Protein AF-A0A965PUS9-F1 (afdb_monomer)

Structure (mmCIF, N/CA/C/O backbone):
data_AF-A0A965PUS9-F1
#
_entry.id   AF-A0A965PUS9-F1
#
loop_
_atom_site.group_PDB
_atom_site.id
_atom_site.type_symbol
_atom_site.label_atom_id
_atom_site.label_alt_id
_atom_site.label_comp_id
_atom_site.label_asym_id
_atom_site.label_entity_id
_atom_site.label_seq_id
_atom_site.pdbx_PDB_ins_code
_atom_site.Cartn_x
_atom_site.Cartn_y
_atom_site.Cartn_z
_atom_site.occupancy
_atom_site.B_iso_or_equiv
_atom_site.auth_seq_id
_atom_site.auth_comp_id
_atom_site.auth_asym_id
_atom_site.auth_atom_id
_atom_site.pdbx_PDB_model_num
ATOM 1 N N . MET A 1 1 ? -29.131 -1.967 29.219 1.00 48.31 1 MET A N 1
ATOM 2 C CA . MET A 1 1 ? -28.013 -1.163 28.680 1.00 48.31 1 MET A CA 1
ATOM 3 C C . MET A 1 1 ? -27.575 -1.800 27.371 1.00 48.31 1 MET A C 1
ATOM 5 O O . MET A 1 1 ? -27.207 -2.965 27.391 1.00 48.31 1 MET A O 1
ATOM 9 N N . ARG A 1 2 ? -27.730 -1.127 26.225 1.00 41.50 2 ARG A N 1
ATOM 10 C CA . ARG A 1 2 ? -27.313 -1.685 24.929 1.00 41.50 2 ARG A CA 1
ATOM 11 C C . ARG A 1 2 ? -26.001 -1.032 24.524 1.00 41.50 2 ARG A C 1
ATOM 13 O O . ARG A 1 2 ? -26.003 0.118 24.098 1.00 41.50 2 ARG A O 1
ATOM 20 N N . TYR A 1 3 ? -24.901 -1.765 24.656 1.00 37.22 3 TYR A N 1
ATOM 21 C CA . TYR A 1 3 ? -23.672 -1.404 23.966 1.00 37.22 3 TYR A CA 1
ATOM 22 C C . TYR A 1 3 ? -23.880 -1.683 22.486 1.00 37.22 3 TYR A C 1
ATOM 24 O O . TYR A 1 3 ? -23.971 -2.833 22.059 1.00 37.22 3 TYR A O 1
ATOM 32 N N . ARG A 1 4 ? -24.018 -0.618 21.704 1.00 41.78 4 ARG A N 1
ATOM 33 C CA . ARG A 1 4 ? -24.014 -0.721 20.254 1.00 41.78 4 ARG A CA 1
ATOM 34 C C . ARG A 1 4 ? -22.556 -0.663 19.816 1.00 41.78 4 ARG A C 1
ATOM 36 O O . ARG A 1 4 ? -22.021 0.416 19.595 1.00 41.78 4 ARG A O 1
ATOM 43 N N . ILE A 1 5 ? -21.912 -1.824 19.724 1.00 51.22 5 ILE A N 1
ATOM 44 C CA . ILE A 1 5 ? -20.672 -1.936 18.959 1.00 51.22 5 ILE A CA 1
ATOM 45 C C . ILE A 1 5 ? -21.085 -1.819 17.493 1.00 51.22 5 ILE A C 1
ATOM 47 O O . ILE A 1 5 ? -21.617 -2.757 16.908 1.00 51.22 5 ILE A O 1
ATOM 51 N N . VAL A 1 6 ? -20.913 -0.627 16.927 1.00 54.00 6 VAL A N 1
ATOM 52 C CA . VAL A 1 6 ? -20.878 -0.457 15.475 1.00 54.00 6 VAL A CA 1
ATOM 53 C C . VAL A 1 6 ? -19.414 -0.506 15.094 1.00 54.00 6 VAL A C 1
ATOM 55 O O . VAL A 1 6 ? -18.749 0.523 15.061 1.00 54.00 6 VAL A O 1
ATOM 58 N N . LEU A 1 7 ? -18.896 -1.699 14.832 1.00 51.06 7 LEU A N 1
ATOM 59 C CA . LEU A 1 7 ? -17.776 -1.777 13.911 1.00 51.06 7 LEU A CA 1
ATOM 60 C C . LEU A 1 7 ? -18.425 -1.811 12.533 1.00 51.06 7 LEU A C 1
ATOM 62 O O . LEU A 1 7 ? -19.023 -2.813 12.147 1.00 51.06 7 LEU A O 1
ATOM 66 N N . ALA A 1 8 ? -18.407 -0.669 11.842 1.00 55.31 8 ALA A N 1
ATOM 67 C CA . ALA A 1 8 ? -18.571 -0.687 10.395 1.00 55.31 8 ALA A CA 1
ATOM 68 C C . ALA A 1 8 ? -17.528 -1.666 9.840 1.00 55.31 8 ALA A C 1
ATOM 70 O O . ALA A 1 8 ? -16.431 -1.742 10.395 1.00 55.31 8 ALA A O 1
ATOM 71 N N . GLU A 1 9 ? -17.869 -2.442 8.810 1.00 60.41 9 GLU A N 1
ATOM 72 C CA . GLU A 1 9 ? -16.917 -3.378 8.211 1.00 60.41 9 GLU A CA 1
ATOM 73 C C . GLU A 1 9 ? -15.654 -2.606 7.826 1.00 60.41 9 GLU A C 1
ATOM 75 O O . GLU A 1 9 ? -15.697 -1.765 6.927 1.00 60.41 9 GLU A O 1
ATOM 80 N N . ALA A 1 10 ? -14.567 -2.806 8.580 1.00 61.66 10 ALA A N 1
ATOM 81 C CA . ALA A 1 10 ? -13.334 -2.053 8.410 1.00 61.66 10 ALA A CA 1
ATOM 82 C C . ALA A 1 10 ? -12.931 -2.125 6.937 1.00 61.66 10 ALA A C 1
ATOM 84 O O . ALA A 1 10 ? -12.719 -3.213 6.392 1.00 61.66 10 ALA A O 1
ATOM 85 N N . THR A 1 11 ? -12.880 -0.973 6.268 1.00 89.75 11 THR A N 1
ATOM 86 C CA . THR A 1 11 ? -12.555 -0.969 4.845 1.00 89.75 11 THR A CA 1
ATOM 87 C C . THR A 1 11 ? -11.071 -1.260 4.689 1.00 89.75 11 THR A C 1
ATOM 89 O O . THR A 1 11 ? -10.244 -0.735 5.436 1.00 89.75 11 THR A O 1
ATOM 92 N N . ARG A 1 12 ? -10.717 -2.124 3.734 1.00 96.19 12 ARG A N 1
ATOM 93 C CA . ARG A 1 12 ? -9.310 -2.381 3.429 1.00 96.19 12 ARG A CA 1
ATOM 94 C C . ARG A 1 12 ? -8.762 -1.231 2.609 1.00 96.19 12 ARG A C 1
ATOM 96 O O . ARG A 1 12 ? -9.213 -0.993 1.485 1.00 96.19 12 ARG A O 1
ATOM 103 N N . VAL A 1 13 ? -7.792 -0.531 3.174 1.00 98.25 13 VAL A N 1
ATOM 104 C CA . VAL A 1 13 ? -7.127 0.606 2.546 1.00 98.25 13 VAL A CA 1
ATOM 105 C C . VAL A 1 13 ? -5.680 0.228 2.329 1.00 98.25 13 VAL A C 1
ATOM 107 O O . VAL A 1 13 ? -5.041 -0.300 3.230 1.00 98.25 13 VAL A O 1
ATOM 110 N N . SER A 1 14 ? -5.148 0.480 1.142 1.00 98.75 14 SER A N 1
ATOM 111 C CA . SER A 1 14 ? -3.733 0.234 0.888 1.00 98.75 14 SER A CA 1
ATOM 112 C C . SER A 1 14 ? -3.023 1.461 0.357 1.00 98.75 14 SER A C 1
ATOM 114 O O . SER A 1 14 ? -3.633 2.352 -0.234 1.00 98.75 14 SER A O 1
ATOM 116 N N . PHE A 1 15 ? -1.718 1.483 0.567 1.00 98.88 15 PHE A N 1
ATOM 117 C CA . PHE A 1 15 ? -0.835 2.522 0.072 1.00 98.88 15 PHE A CA 1
ATOM 118 C C . PHE A 1 15 ? 0.306 1.887 -0.716 1.00 98.88 15 PHE A C 1
ATOM 120 O O . PHE A 1 15 ? 0.798 0.811 -0.356 1.00 98.88 15 PHE A O 1
ATOM 127 N N . ASP A 1 16 ? 0.735 2.567 -1.772 1.00 98.81 16 ASP A N 1
ATOM 128 C CA . ASP A 1 16 ? 2.060 2.369 -2.338 1.00 98.81 16 ASP A CA 1
ATOM 129 C C . ASP A 1 16 ? 3.162 2.773 -1.347 1.00 98.81 16 ASP A C 1
ATOM 131 O O . ASP A 1 16 ? 2.924 3.466 -0.353 1.00 98.81 16 ASP A O 1
ATOM 135 N N . PHE A 1 17 ? 4.390 2.347 -1.628 1.00 98.75 17 PHE A N 1
ATOM 136 C CA . PHE A 1 17 ? 5.565 2.739 -0.872 1.00 98.75 17 PHE A CA 1
ATOM 137 C C . PHE A 1 17 ? 6.312 3.923 -1.499 1.00 98.75 17 PHE A C 1
ATOM 139 O O . PHE A 1 17 ? 6.302 5.013 -0.923 1.00 98.75 17 PHE A O 1
ATOM 146 N N . ASP A 1 18 ? 6.948 3.719 -2.652 1.00 98.56 18 ASP A N 1
ATOM 147 C CA . ASP A 1 18 ? 7.795 4.716 -3.312 1.00 98.56 18 ASP A CA 1
ATOM 148 C C . ASP A 1 18 ? 6.965 5.937 -3.744 1.00 98.56 18 ASP A C 1
ATOM 150 O O . ASP A 1 18 ? 5.858 5.823 -4.253 1.00 98.56 18 ASP A O 1
ATOM 154 N N . GLY A 1 19 ? 7.442 7.140 -3.443 1.00 98.12 19 GLY A N 1
ATOM 155 C CA . GLY A 1 19 ? 6.703 8.395 -3.574 1.00 98.12 19 GLY A CA 1
ATOM 156 C C . GLY A 1 19 ? 5.423 8.526 -2.738 1.00 98.12 19 GLY A C 1
ATOM 157 O O . GLY A 1 19 ? 4.772 9.564 -2.833 1.00 98.12 19 GLY A O 1
ATOM 158 N N . THR A 1 20 ? 5.072 7.534 -1.908 1.00 98.69 20 THR A N 1
ATOM 159 C CA . THR A 1 20 ? 3.859 7.517 -1.073 1.00 98.69 20 THR A CA 1
ATOM 160 C C . THR A 1 20 ? 4.208 7.322 0.408 1.00 98.69 20 THR A C 1
ATOM 162 O O . THR A 1 20 ? 4.465 8.317 1.092 1.00 98.69 20 THR A O 1
ATOM 165 N N . LEU A 1 21 ? 4.264 6.089 0.937 1.00 98.56 21 LEU A N 1
ATOM 166 C CA . LEU A 1 21 ? 4.612 5.837 2.349 1.00 98.56 21 LEU A CA 1
ATOM 167 C C . LEU A 1 21 ? 6.076 6.121 2.704 1.00 98.56 21 LEU A C 1
ATOM 169 O O . LEU A 1 21 ? 6.393 6.279 3.885 1.00 98.56 21 LEU A O 1
ATOM 173 N N . GLU A 1 22 ? 6.971 6.236 1.723 1.00 98.25 22 GLU A N 1
ATOM 174 C CA . GLU A 1 22 ? 8.322 6.743 1.992 1.00 98.25 22 GLU A CA 1
ATOM 175 C C . GLU A 1 22 ? 8.308 8.203 2.481 1.00 98.25 22 GLU A C 1
ATOM 177 O O . GLU A 1 22 ? 9.249 8.664 3.126 1.00 98.25 22 GLU A O 1
ATOM 182 N N . THR A 1 23 ? 7.219 8.931 2.211 1.00 98.50 23 THR A N 1
ATOM 183 C CA . THR A 1 23 ? 7.056 10.330 2.598 1.00 98.50 23 THR A CA 1
ATOM 184 C C . THR A 1 23 ? 6.366 10.461 3.954 1.00 98.50 23 THR A C 1
ATOM 186 O O . THR A 1 23 ? 5.469 9.692 4.308 1.00 98.50 23 THR A O 1
ATOM 189 N N . LYS A 1 24 ? 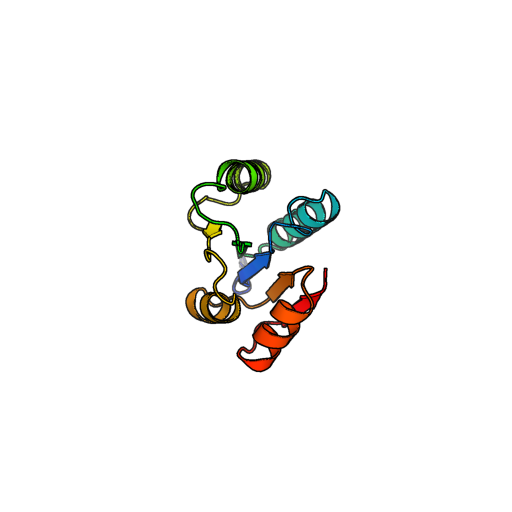6.702 11.526 4.690 1.00 98.31 24 LYS A N 1
ATOM 190 C CA . LYS A 1 24 ? 6.025 11.868 5.950 1.00 98.31 24 LYS A CA 1
ATOM 191 C C . LYS A 1 24 ? 4.517 12.071 5.758 1.00 98.31 24 LYS A C 1
ATOM 193 O O . LYS A 1 24 ? 3.728 11.567 6.548 1.00 98.31 24 LYS A O 1
ATOM 198 N N . ARG A 1 25 ? 4.115 12.748 4.675 1.00 98.31 25 ARG A N 1
ATOM 199 C CA . ARG A 1 25 ? 2.701 12.989 4.340 1.00 98.31 25 ARG A CA 1
ATOM 200 C C . ARG A 1 25 ? 1.935 11.678 4.141 1.00 98.31 25 ARG A C 1
A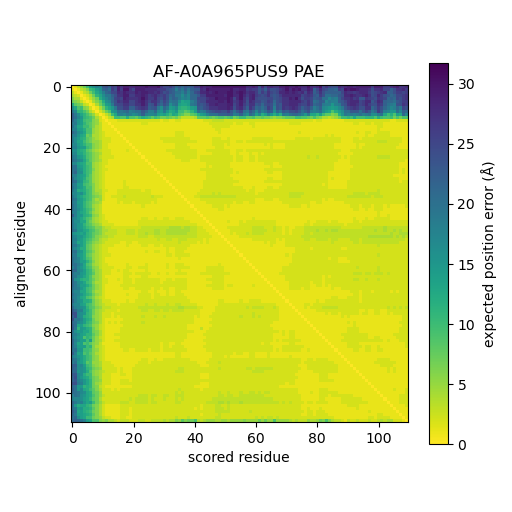TOM 202 O O . ARG A 1 25 ? 0.806 11.560 4.603 1.00 98.31 25 ARG A O 1
ATOM 209 N N . GLY A 1 26 ? 2.540 10.696 3.470 1.00 98.50 26 GLY A N 1
ATOM 210 C CA . GLY A 1 26 ? 1.925 9.386 3.254 1.00 98.50 26 GLY A CA 1
ATOM 211 C C . GLY A 1 26 ? 1.733 8.632 4.566 1.00 98.50 26 GLY A C 1
ATOM 212 O O . GLY A 1 26 ? 0.655 8.097 4.813 1.00 98.50 26 GLY A O 1
ATOM 213 N N . GLN A 1 27 ? 2.735 8.670 5.446 1.00 98.75 27 GLN A N 1
ATOM 214 C CA . GLN A 1 27 ? 2.643 8.072 6.781 1.00 98.75 27 GLN A CA 1
ATOM 215 C C . GLN A 1 27 ? 1.570 8.750 7.644 1.00 98.75 27 GLN A C 1
ATOM 217 O O . GLN A 1 27 ? 0.760 8.060 8.254 1.00 98.75 27 GLN A O 1
ATOM 222 N N . GLU A 1 28 ? 1.483 10.084 7.639 1.00 98.56 28 GLU A N 1
ATOM 223 C CA . GLU A 1 28 ? 0.417 10.830 8.328 1.00 98.56 28 GLU A CA 1
ATOM 224 C C . GLU A 1 28 ? -0.983 10.465 7.807 1.00 98.56 28 GLU A C 1
ATOM 226 O O . GLU A 1 28 ? -1.936 10.386 8.582 1.00 98.56 28 GLU A O 1
ATOM 231 N N . MET A 1 29 ? -1.129 10.218 6.501 1.00 98.38 29 MET A N 1
ATOM 232 C CA . MET A 1 29 ? -2.391 9.736 5.934 1.00 98.38 29 MET A CA 1
ATOM 233 C C . MET A 1 29 ? -2.706 8.304 6.368 1.00 98.38 29 MET A C 1
ATOM 235 O O . MET A 1 29 ? -3.840 8.037 6.753 1.00 98.38 29 MET A O 1
ATOM 239 N N . ALA A 1 30 ? -1.726 7.400 6.359 1.00 98.44 30 ALA A N 1
ATOM 240 C CA . ALA A 1 30 ? -1.918 6.030 6.828 1.00 98.44 30 ALA A CA 1
ATOM 241 C C . ALA A 1 30 ? -2.311 5.973 8.312 1.00 98.44 30 ALA A C 1
ATOM 243 O O . ALA A 1 30 ? -3.200 5.203 8.669 1.00 98.44 30 ALA A O 1
ATOM 244 N N . ILE A 1 31 ? -1.730 6.837 9.153 1.00 98.31 31 ILE A N 1
ATOM 245 C CA . ILE A 1 31 ? -2.123 6.989 10.562 1.00 98.31 31 ILE A CA 1
ATOM 246 C C . ILE A 1 31 ? -3.603 7.368 10.669 1.00 98.31 31 ILE A C 1
ATOM 248 O O . ILE A 1 31 ? -4.336 6.719 11.405 1.00 98.31 31 ILE A O 1
ATOM 252 N N . LYS A 1 32 ? -4.081 8.338 9.881 1.00 97.12 32 LYS A N 1
ATOM 253 C CA . LYS A 1 32 ? -5.505 8.724 9.887 1.00 97.12 32 LYS A CA 1
ATOM 254 C C . LYS A 1 32 ? -6.434 7.586 9.463 1.00 97.12 32 LYS A C 1
ATOM 256 O O . LYS A 1 32 ? -7.537 7.473 9.988 1.00 97.12 32 LYS A O 1
ATOM 261 N N . GLU A 1 33 ? -6.014 6.741 8.521 1.00 96.88 33 GLU A N 1
ATOM 262 C CA . GLU A 1 33 ? -6.787 5.554 8.131 1.00 96.88 33 GLU A CA 1
ATOM 263 C C . GLU A 1 33 ? -6.835 4.515 9.260 1.00 96.88 33 GLU A C 1
ATOM 265 O O . GLU A 1 33 ? -7.902 3.967 9.538 1.00 96.88 33 GLU A O 1
ATOM 270 N N . LEU A 1 34 ? -5.709 4.284 9.943 1.00 95.81 34 LEU A N 1
ATOM 271 C CA . LEU A 1 34 ? -5.642 3.415 11.122 1.00 95.81 34 LEU A CA 1
ATOM 272 C C . LEU A 1 34 ? -6.532 3.947 12.258 1.00 95.81 34 LEU A C 1
ATOM 274 O O . LEU A 1 34 ? -7.314 3.189 12.829 1.00 95.81 34 LEU A O 1
ATOM 278 N N . GLU A 1 35 ? -6.473 5.249 12.551 1.00 94.81 35 GLU A N 1
ATOM 279 C CA . GLU A 1 35 ? -7.303 5.924 13.563 1.00 94.81 35 GLU A CA 1
ATOM 280 C C . GLU A 1 35 ? -8.799 5.889 13.220 1.00 94.81 35 GLU A C 1
ATOM 282 O O . GLU A 1 35 ? -9.641 5.802 14.113 1.00 94.81 35 GLU A O 1
ATOM 287 N N . ALA A 1 36 ? -9.143 5.895 11.928 1.00 92.31 36 ALA A N 1
ATOM 288 C CA . ALA A 1 36 ? -10.509 5.701 11.448 1.00 92.31 36 ALA A CA 1
ATOM 289 C C . ALA A 1 36 ? -10.997 4.240 11.561 1.00 92.31 36 ALA A C 1
ATOM 291 O O . ALA A 1 36 ? -12.145 3.952 11.220 1.00 92.31 36 ALA A O 1
ATOM 292 N N . GLY A 1 37 ? -10.151 3.318 12.034 1.00 93.25 37 GLY A N 1
ATOM 293 C CA . GLY A 1 37 ? -10.472 1.902 12.204 1.00 93.25 37 GLY A CA 1
ATOM 294 C C . GLY A 1 37 ? -10.384 1.080 10.917 1.00 93.25 37 GLY A C 1
ATOM 295 O O . GLY A 1 37 ? -10.923 -0.026 10.873 1.00 93.25 37 GLY A O 1
ATOM 296 N N . ASN A 1 38 ? -9.736 1.597 9.867 1.00 95.19 38 ASN A N 1
ATOM 297 C CA . ASN A 1 38 ? -9.561 0.862 8.617 1.00 95.19 38 ASN A CA 1
ATOM 298 C C . ASN A 1 38 ? -8.467 -0.204 8.726 1.00 95.19 38 ASN A C 1
ATOM 300 O O . ASN A 1 38 ? -7.494 -0.081 9.472 1.00 95.19 38 ASN A O 1
ATOM 304 N N . ASP A 1 39 ? -8.614 -1.256 7.923 1.00 96.50 39 ASP A N 1
ATOM 305 C CA . ASP A 1 39 ? -7.605 -2.299 7.791 1.00 96.50 39 ASP A CA 1
ATOM 306 C C . ASP A 1 39 ? -6.548 -1.841 6.775 1.00 96.50 39 ASP A C 1
ATOM 308 O O . ASP A 1 39 ? -6.788 -1.892 5.567 1.00 96.50 39 ASP A O 1
ATOM 312 N N . VAL A 1 40 ? -5.408 -1.335 7.258 1.00 98.44 40 VAL A N 1
ATOM 313 C CA . VAL A 1 40 ? -4.370 -0.732 6.406 1.00 98.44 40 VAL A CA 1
ATOM 314 C C . VAL A 1 40 ? -3.337 -1.757 5.930 1.00 98.44 40 VAL A C 1
ATOM 316 O O . VAL A 1 40 ? -2.812 -2.552 6.709 1.00 98.44 40 VAL A O 1
ATOM 319 N N . TRP A 1 41 ? -3.044 -1.706 4.631 1.00 98.75 41 TRP A N 1
ATOM 320 C CA . TRP A 1 41 ? -2.118 -2.572 3.901 1.00 98.75 41 TRP A CA 1
ATOM 321 C C . TRP A 1 41 ? -1.056 -1.748 3.159 1.00 98.75 41 TRP A C 1
ATOM 323 O O . TRP A 1 41 ? -1.281 -0.591 2.798 1.00 98.75 41 TRP A O 1
ATOM 333 N N . ILE A 1 42 ? 0.084 -2.366 2.858 1.00 98.88 42 ILE A N 1
ATOM 334 C CA . ILE A 1 42 ? 1.119 -1.806 1.979 1.00 98.88 42 ILE A CA 1
ATOM 335 C C . ILE A 1 42 ? 1.213 -2.690 0.738 1.00 98.88 42 ILE A C 1
ATOM 337 O O . ILE A 1 42 ? 1.419 -3.896 0.861 1.00 98.88 42 ILE A O 1
ATOM 341 N N . ILE A 1 43 ? 1.058 -2.110 -0.453 1.00 98.81 43 ILE A N 1
ATOM 342 C CA . ILE A 1 43 ? 1.181 -2.826 -1.731 1.00 98.81 43 ILE A CA 1
ATOM 343 C C . ILE A 1 43 ? 2.173 -2.062 -2.605 1.00 98.81 43 ILE A C 1
ATOM 345 O O . ILE A 1 43 ? 1.842 -1.019 -3.163 1.00 98.81 43 ILE A O 1
ATOM 349 N N . THR A 1 44 ? 3.389 -2.591 -2.722 1.00 98.75 44 THR A N 1
ATOM 350 C CA . THR A 1 44 ? 4.526 -1.933 -3.382 1.00 98.75 44 THR A CA 1
ATOM 351 C C . THR A 1 44 ? 5.014 -2.727 -4.588 1.00 98.75 44 THR A C 1
ATOM 353 O O . THR A 1 44 ? 4.971 -3.957 -4.590 1.00 98.75 44 THR A O 1
ATOM 356 N N . ALA A 1 45 ? 5.516 -2.014 -5.599 1.00 98.31 45 ALA A N 1
ATOM 357 C CA . ALA A 1 45 ? 6.165 -2.616 -6.760 1.00 98.31 45 ALA A CA 1
ATOM 358 C C . ALA A 1 45 ? 7.577 -3.154 -6.471 1.00 98.31 45 ALA A C 1
ATOM 360 O O . ALA A 1 45 ? 8.136 -3.840 -7.326 1.00 98.31 45 ALA A O 1
ATOM 361 N N . ARG A 1 46 ? 8.152 -2.865 -5.295 1.00 98.38 46 ARG A N 1
ATOM 362 C CA . ARG A 1 46 ? 9.477 -3.364 -4.904 1.00 98.38 46 ARG A CA 1
ATOM 363 C C . ARG A 1 46 ? 9.539 -4.889 -4.894 1.00 98.38 46 ARG A C 1
ATOM 365 O O . ARG A 1 46 ? 8.536 -5.567 -4.654 1.00 98.38 46 ARG A O 1
ATOM 372 N N . ASP A 1 47 ? 10.746 -5.403 -5.099 1.00 97.31 47 ASP A N 1
ATOM 373 C CA . ASP A 1 47 ? 11.072 -6.800 -4.835 1.00 97.31 47 ASP A CA 1
ATOM 374 C C . ASP A 1 47 ? 11.248 -7.033 -3.321 1.00 97.31 47 ASP A C 1
ATOM 376 O O . ASP A 1 47 ? 11.586 -6.123 -2.555 1.00 97.31 47 ASP A O 1
ATOM 380 N N . ILE A 1 48 ? 11.023 -8.270 -2.876 1.00 95.56 48 ILE A N 1
ATOM 381 C CA . ILE A 1 48 ? 11.220 -8.684 -1.484 1.00 95.56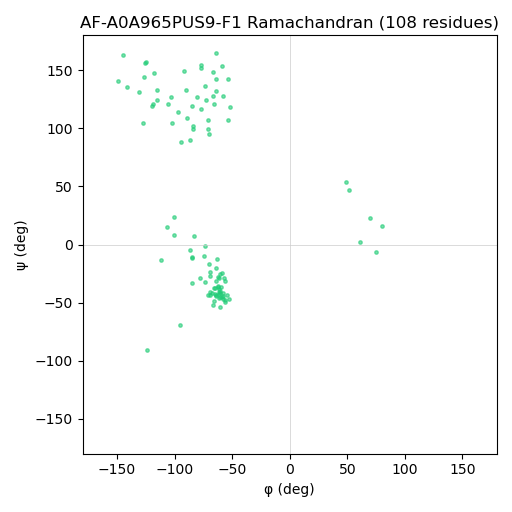 48 ILE A CA 1
ATOM 382 C C . ILE A 1 48 ? 12.680 -8.516 -1.023 1.00 95.56 48 ILE A C 1
ATOM 384 O O . ILE A 1 48 ? 12.923 -8.310 0.170 1.00 95.56 48 ILE A O 1
ATOM 388 N N . THR A 1 49 ? 13.660 -8.546 -1.933 1.00 97.44 49 THR A N 1
ATOM 389 C CA . THR A 1 49 ? 15.068 -8.257 -1.617 1.00 97.44 49 THR A CA 1
ATOM 390 C C . THR A 1 49 ? 15.268 -6.830 -1.106 1.00 97.44 49 THR A C 1
ATOM 392 O O . THR A 1 49 ? 16.138 -6.602 -0.267 1.00 97.44 49 THR A O 1
ATOM 395 N N . ASP A 1 50 ? 14.402 -5.896 -1.512 1.00 96.56 50 ASP A N 1
ATOM 396 C CA . ASP A 1 50 ? 14.411 -4.486 -1.102 1.00 96.56 50 ASP A CA 1
ATOM 397 C C . ASP A 1 50 ? 13.370 -4.180 -0.012 1.00 96.56 50 ASP A C 1
ATOM 399 O O . ASP A 1 50 ? 12.936 -3.037 0.173 1.00 96.56 50 ASP A O 1
ATOM 403 N N . SER A 1 51 ? 12.965 -5.205 0.742 1.00 97.75 51 SER A N 1
ATOM 404 C CA . SER A 1 51 ? 11.894 -5.125 1.741 1.00 97.75 51 SER A CA 1
ATOM 405 C C . SER A 1 51 ? 12.230 -4.294 2.973 1.00 97.75 51 SER A C 1
ATOM 407 O O . SER A 1 51 ? 11.328 -3.729 3.591 1.00 97.75 51 SER A O 1
ATOM 409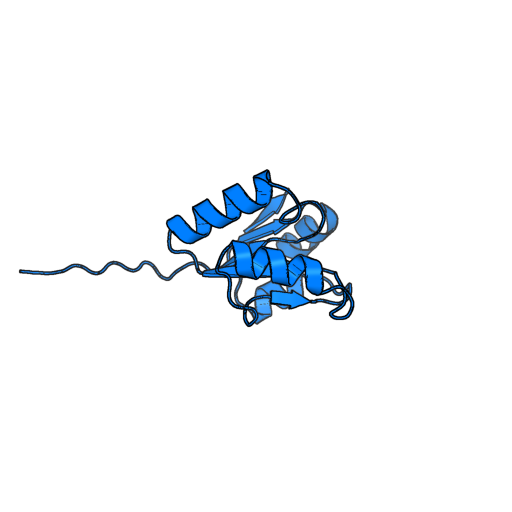 N N . ARG A 1 52 ? 13.509 -4.179 3.349 1.00 98.50 52 ARG A N 1
ATOM 410 C CA . ARG A 1 52 ? 13.919 -3.594 4.638 1.00 98.50 52 ARG A CA 1
ATOM 411 C C . ARG A 1 52 ? 13.329 -2.195 4.905 1.00 98.50 52 ARG A C 1
ATOM 413 O O . ARG A 1 52 ? 12.815 -1.998 6.006 1.00 98.50 52 ARG A O 1
ATOM 420 N N . PRO A 1 53 ? 13.356 -1.225 3.969 1.00 98.38 53 PRO A N 1
ATOM 421 C CA . PRO A 1 53 ? 12.748 0.087 4.202 1.00 98.38 53 PRO A CA 1
ATOM 422 C C . PRO A 1 53 ? 11.223 0.019 4.345 1.00 98.38 53 PRO A C 1
ATOM 424 O O . PRO A 1 53 ? 10.661 0.712 5.189 1.00 98.38 53 PRO A O 1
ATOM 427 N N . VAL A 1 54 ? 10.571 -0.852 3.570 1.00 98.69 54 VAL A N 1
ATOM 428 C CA . VAL A 1 54 ? 9.114 -1.045 3.592 1.00 98.69 54 VAL A CA 1
ATOM 429 C C . VAL A 1 54 ? 8.670 -1.624 4.931 1.00 98.69 54 VAL A C 1
ATOM 431 O O . VAL A 1 54 ? 7.777 -1.078 5.575 1.00 98.69 54 VAL A O 1
ATOM 434 N N . LEU A 1 55 ? 9.343 -2.683 5.390 1.00 98.69 55 LEU A N 1
ATOM 435 C CA . LEU A 1 55 ? 9.044 -3.335 6.665 1.00 98.69 55 LEU A CA 1
ATOM 436 C C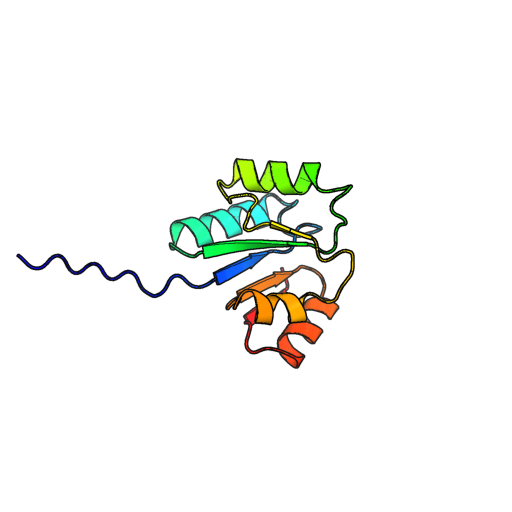 . LEU A 1 55 ? 9.310 -2.405 7.851 1.00 98.69 55 LEU A C 1
ATOM 438 O O . LEU A 1 55 ? 8.502 -2.358 8.769 1.00 98.69 55 LEU A O 1
ATOM 442 N N . LYS A 1 56 ? 10.363 -1.579 7.798 1.00 98.75 56 LYS A N 1
ATOM 443 C CA . LYS A 1 56 ? 10.628 -0.578 8.841 1.00 98.75 56 LYS A CA 1
ATOM 444 C C . LYS A 1 56 ? 9.499 0.452 8.966 1.00 98.75 56 LYS A C 1
ATOM 446 O O . LYS A 1 56 ? 9.148 0.848 10.078 1.00 98.75 56 LYS A O 1
ATOM 451 N N . VAL A 1 57 ? 8.941 0.910 7.844 1.00 98.75 57 VAL A N 1
ATOM 452 C CA . VAL A 1 57 ? 7.781 1.815 7.864 1.00 98.75 57 VAL A CA 1
ATOM 453 C C . VAL A 1 57 ? 6.538 1.081 8.363 1.00 98.75 57 VAL A C 1
ATOM 455 O O . VAL A 1 57 ? 5.814 1.638 9.183 1.00 98.75 57 VAL A O 1
ATOM 458 N N . ALA A 1 58 ? 6.328 -0.173 7.953 1.00 98.75 58 ALA A N 1
ATOM 459 C CA . ALA A 1 58 ? 5.244 -1.004 8.475 1.00 98.75 58 ALA A CA 1
ATOM 460 C C . ALA A 1 58 ? 5.319 -1.136 10.007 1.00 98.75 58 ALA A C 1
ATOM 462 O O . ALA A 1 58 ? 4.334 -0.851 10.684 1.00 98.75 58 ALA A O 1
ATOM 463 N N . ASP A 1 59 ? 6.500 -1.446 10.552 1.00 98.69 59 ASP A N 1
ATOM 464 C CA . ASP A 1 59 ? 6.751 -1.532 11.997 1.00 98.69 59 ASP A CA 1
ATOM 465 C C . ASP A 1 59 ? 6.456 -0.210 12.708 1.00 98.69 59 ASP A C 1
ATOM 467 O O . ASP A 1 59 ? 5.789 -0.186 13.740 1.00 98.69 59 ASP A O 1
ATOM 471 N N . THR A 1 60 ? 6.911 0.904 12.129 1.00 98.31 60 THR A N 1
ATOM 472 C CA . THR A 1 60 ? 6.700 2.250 12.687 1.00 98.31 60 THR A CA 1
ATOM 473 C C . THR A 1 60 ? 5.213 2.606 12.761 1.00 98.31 60 THR A C 1
ATOM 475 O O . THR A 1 60 ? 4.779 3.251 13.711 1.00 98.31 60 THR A O 1
ATOM 478 N N . LEU A 1 61 ? 4.429 2.175 11.771 1.00 98.06 61 LEU A N 1
ATOM 479 C CA . LEU A 1 61 ? 2.987 2.417 11.694 1.00 98.06 61 LEU A CA 1
ATOM 480 C C . LEU A 1 61 ? 2.151 1.359 12.433 1.00 98.06 61 LEU A C 1
ATOM 482 O O . LEU A 1 61 ? 0.931 1.486 12.493 1.00 98.06 61 LEU A O 1
ATOM 486 N N . GLY A 1 62 ? 2.773 0.304 12.969 1.00 98.19 62 GLY A N 1
ATOM 487 C CA . GLY A 1 62 ? 2.060 -0.822 13.577 1.00 98.19 62 GLY A CA 1
ATOM 488 C C . GLY A 1 62 ? 1.293 -1.690 12.569 1.00 98.19 62 GLY A C 1
ATOM 489 O O . GLY A 1 62 ? 0.341 -2.378 12.942 1.00 98.19 62 GLY A O 1
ATOM 490 N N . ILE A 1 63 ? 1.682 -1.670 11.291 1.00 98.44 63 ILE A N 1
ATOM 491 C CA . ILE A 1 63 ? 1.101 -2.517 10.246 1.00 98.44 63 ILE A CA 1
ATOM 492 C C . ILE A 1 63 ? 1.824 -3.873 10.273 1.00 98.44 63 ILE A C 1
ATOM 494 O O . ILE A 1 63 ? 3.034 -3.925 10.048 1.00 98.44 63 ILE A O 1
ATOM 498 N N . PRO A 1 64 ? 1.121 -4.995 10.520 1.00 98.31 64 PRO A N 1
ATOM 499 C CA . PRO A 1 64 ? 1.762 -6.304 10.557 1.00 98.31 64 PRO A CA 1
ATOM 500 C C . PRO A 1 64 ? 2.330 -6.667 9.182 1.00 98.31 64 PRO A C 1
ATOM 502 O O . PRO A 1 64 ? 1.696 -6.421 8.155 1.00 98.31 64 PRO A O 1
ATOM 505 N N . HIS A 1 65 ? 3.492 -7.325 9.149 1.00 98.50 65 HIS A N 1
ATOM 506 C CA . HIS A 1 65 ? 4.171 -7.691 7.893 1.00 98.50 65 HIS A CA 1
ATOM 507 C C . HIS A 1 65 ? 3.321 -8.584 6.981 1.00 98.50 65 HIS A C 1
ATOM 509 O O . HIS A 1 65 ? 3.483 -8.549 5.767 1.00 98.50 65 HIS A O 1
ATOM 515 N N . SER A 1 66 ? 2.356 -9.327 7.535 1.00 98.19 66 SER A N 1
ATOM 516 C CA . SER A 1 66 ? 1.370 -10.101 6.764 1.00 98.19 66 SER A CA 1
ATOM 517 C C . SER A 1 66 ? 0.448 -9.246 5.880 1.00 98.19 66 SER A C 1
ATOM 519 O O . SER A 1 66 ? -0.240 -9.795 5.020 1.00 98.19 66 SER A O 1
ATOM 521 N N . LYS A 1 67 ? 0.442 -7.920 6.069 1.00 98.56 67 LYS A N 1
ATOM 522 C CA . LYS A 1 67 ? -0.272 -6.927 5.252 1.00 98.56 67 LYS A CA 1
ATOM 523 C C . LYS A 1 67 ? 0.664 -6.107 4.360 1.00 98.56 67 LYS A C 1
ATOM 525 O O . LYS A 1 67 ? 0.260 -5.071 3.833 1.00 98.56 67 LYS A O 1
ATOM 530 N N . VAL A 1 68 ? 1.906 -6.559 4.187 1.00 98.81 68 VAL A N 1
ATOM 531 C CA . VAL A 1 68 ? 2.872 -5.987 3.246 1.00 98.81 68 VAL A CA 1
ATOM 532 C C . VAL A 1 68 ? 2.999 -6.924 2.052 1.00 98.81 68 VAL A C 1
ATOM 534 O O . VAL A 1 68 ? 3.341 -8.096 2.188 1.00 98.81 68 VAL A O 1
ATOM 537 N N . VAL A 1 69 ? 2.703 -6.400 0.868 1.00 98.75 69 VAL A N 1
ATOM 538 C CA . VAL A 1 69 ? 2.688 -7.145 -0.388 1.00 98.75 69 VAL A CA 1
ATOM 539 C C . VAL A 1 69 ? 3.712 -6.534 -1.331 1.00 98.75 69 VAL A C 1
ATOM 541 O O . VAL A 1 69 ? 3.611 -5.364 -1.700 1.00 98.75 69 VAL A O 1
ATOM 544 N N . PHE A 1 70 ? 4.666 -7.359 -1.749 1.00 98.69 70 PHE A N 1
ATOM 545 C CA . PHE A 1 70 ? 5.647 -7.045 -2.782 1.00 98.69 70 PHE A CA 1
ATOM 546 C C . PHE A 1 70 ? 5.148 -7.630 -4.099 1.00 98.69 70 PHE A C 1
ATOM 548 O O . PHE A 1 70 ? 5.008 -8.849 -4.220 1.00 98.69 70 PHE A O 1
ATOM 555 N N . THR A 1 71 ? 4.813 -6.774 -5.062 1.00 98.31 71 THR A N 1
ATOM 556 C CA . THR A 1 71 ? 4.301 -7.222 -6.365 1.00 98.31 71 THR A CA 1
ATOM 557 C C . THR A 1 71 ? 5.415 -7.560 -7.347 1.00 98.31 71 THR A C 1
ATOM 559 O O . THR A 1 71 ? 5.124 -8.146 -8.384 1.00 98.31 71 THR A O 1
ATOM 562 N N . ASN A 1 72 ? 6.670 -7.211 -7.032 1.00 97.81 72 ASN A N 1
ATOM 563 C CA . ASN A 1 72 ? 7.821 -7.398 -7.916 1.00 97.81 72 ASN A CA 1
ATOM 564 C C . ASN A 1 72 ? 7.551 -6.863 -9.339 1.00 97.81 72 ASN A C 1
ATOM 566 O O . ASN A 1 72 ? 7.617 -7.582 -10.334 1.00 97.81 72 ASN A O 1
ATOM 570 N N . GLY A 1 73 ? 7.132 -5.599 -9.419 1.00 96.69 73 GLY A N 1
ATOM 571 C CA . GLY A 1 73 ? 6.810 -4.923 -10.676 1.00 96.69 73 GLY A CA 1
ATOM 572 C C . GLY A 1 73 ? 5.485 -5.323 -11.337 1.00 96.69 73 GLY A C 1
ATOM 573 O O . GLY A 1 73 ? 5.090 -4.684 -12.311 1.00 96.69 73 GLY A O 1
ATOM 574 N N . GLU A 1 74 ? 4.760 -6.326 -10.832 1.00 98.12 74 GLU A N 1
ATOM 575 C CA . GLU A 1 74 ? 3.441 -6.654 -11.372 1.00 98.12 74 GLU A CA 1
ATOM 576 C C . GLU A 1 74 ? 2.414 -5.541 -11.122 1.00 98.12 74 GLU A C 1
ATOM 578 O O . GLU A 1 74 ? 2.427 -4.864 -10.088 1.00 98.12 74 GLU A O 1
ATOM 583 N N . ASP A 1 75 ? 1.461 -5.415 -12.052 1.00 97.81 75 ASP A N 1
ATOM 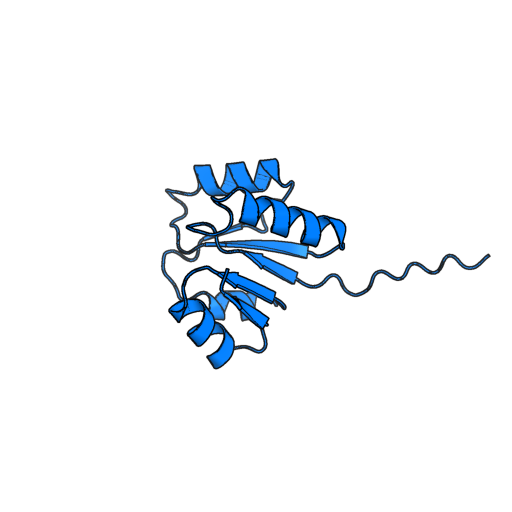584 C CA . ASP A 1 75 ? 0.355 -4.468 -11.942 1.00 97.81 75 ASP A CA 1
ATOM 585 C C . ASP A 1 75 ? -0.476 -4.687 -10.667 1.00 97.81 75 ASP A C 1
ATOM 587 O O . ASP A 1 75 ? -1.022 -5.770 -10.414 1.00 97.81 75 ASP A O 1
ATOM 591 N N . LYS A 1 76 ? -0.662 -3.611 -9.897 1.00 98.06 76 LYS A N 1
ATOM 592 C CA . LYS A 1 76 ? -1.270 -3.675 -8.563 1.00 98.06 76 LYS A CA 1
ATOM 593 C C . LYS A 1 76 ? -2.754 -4.023 -8.565 1.00 98.06 76 LYS A C 1
ATOM 595 O O . LYS A 1 76 ? -3.247 -4.564 -7.575 1.00 98.06 76 LYS A O 1
ATOM 600 N N . TRP A 1 77 ? -3.475 -3.774 -9.663 1.00 98.44 77 TRP A N 1
ATOM 601 C CA . TRP A 1 77 ? -4.918 -4.046 -9.757 1.00 98.44 77 TRP A CA 1
ATOM 602 C C . TRP A 1 77 ? -5.265 -5.515 -9.453 1.00 98.44 77 TRP A C 1
ATOM 604 O O . TRP A 1 77 ? -6.296 -5.790 -8.838 1.00 98.44 77 TRP A O 1
ATOM 614 N N . LYS A 1 78 ? -4.368 -6.462 -9.770 1.00 98.38 78 LYS A N 1
ATOM 615 C CA . LYS A 1 78 ? -4.536 -7.887 -9.431 1.00 98.38 78 LYS A CA 1
ATOM 616 C C . LYS A 1 78 ? -4.623 -8.107 -7.917 1.00 98.38 78 LYS A C 1
ATOM 618 O O . LYS A 1 78 ? -5.427 -8.901 -7.427 1.00 98.38 78 LYS A O 1
ATOM 623 N N . TYR A 1 79 ? -3.799 -7.381 -7.168 1.00 98.31 79 TYR A N 1
ATOM 624 C CA . TYR A 1 79 ? -3.709 -7.475 -5.714 1.00 98.31 79 TYR A CA 1
ATOM 625 C C . TYR A 1 79 ? -4.853 -6.733 -5.026 1.00 98.31 79 TYR A C 1
ATOM 627 O O . TYR A 1 79 ? -5.309 -7.178 -3.973 1.00 98.31 79 TYR A O 1
ATOM 635 N N . MET A 1 80 ? -5.385 -5.678 -5.654 1.00 98.00 80 MET A N 1
ATOM 636 C CA . MET A 1 80 ? -6.605 -5.022 -5.183 1.00 98.00 80 MET A CA 1
ATOM 637 C C . MET A 1 80 ? -7.775 -6.008 -5.111 1.00 98.00 80 MET A C 1
ATOM 639 O O . MET A 1 80 ? -8.460 -6.075 -4.092 1.00 98.00 80 MET A O 1
ATOM 643 N N . ILE A 1 81 ? -7.948 -6.838 -6.144 1.00 96.62 81 ILE A N 1
ATOM 644 C CA . ILE A 1 81 ? -8.961 -7.904 -6.163 1.00 96.62 81 ILE A CA 1
ATOM 645 C C . ILE A 1 81 ? -8.621 -8.978 -5.124 1.00 96.62 81 ILE A C 1
ATOM 647 O O . ILE A 1 81 ? -9.451 -9.306 -4.273 1.00 96.62 81 ILE A O 1
ATOM 651 N N . ARG A 1 82 ? -7.386 -9.504 -5.161 1.00 97.44 82 ARG A N 1
ATOM 652 C CA . ARG A 1 82 ? -6.935 -10.608 -4.295 1.00 97.44 82 ARG A CA 1
ATOM 653 C C . ARG A 1 82 ? -7.145 -10.312 -2.812 1.00 97.44 82 ARG A C 1
ATOM 655 O O . ARG A 1 82 ? -7.606 -11.179 -2.072 1.00 97.44 82 ARG A O 1
ATOM 662 N N . TYR A 1 83 ? -6.821 -9.094 -2.392 1.00 96.38 83 TYR A N 1
ATOM 663 C CA . TYR A 1 83 ? -6.928 -8.661 -1.003 1.00 96.38 83 TYR A CA 1
ATOM 664 C C . TYR A 1 83 ? -8.172 -7.822 -0.730 1.00 96.38 83 TYR A C 1
ATOM 666 O O . TYR A 1 83 ? -8.317 -7.339 0.388 1.00 96.38 83 TYR A O 1
ATOM 674 N N . ARG A 1 84 ? -9.108 -7.703 -1.682 1.00 96.06 84 ARG A N 1
ATOM 675 C CA . ARG A 1 84 ? -10.372 -6.960 -1.530 1.00 96.06 84 ARG A CA 1
ATOM 676 C C . ARG A 1 84 ? -10.154 -5.534 -1.013 1.00 96.06 84 ARG A C 1
ATOM 678 O O . ARG A 1 84 ? -10.799 -5.103 -0.060 1.00 96.06 84 ARG A O 1
ATOM 685 N N . ILE A 1 85 ? -9.195 -4.832 -1.608 1.00 97.56 85 ILE A N 1
ATOM 686 C CA . ILE A 1 85 ? -8.876 -3.449 -1.264 1.00 97.56 85 ILE A CA 1
ATOM 687 C C . ILE A 1 85 ? -9.987 -2.532 -1.783 1.00 97.56 85 ILE A C 1
ATOM 689 O O . ILE A 1 85 ? -10.277 -2.505 -2.979 1.00 97.56 85 ILE A O 1
ATOM 693 N N . ALA A 1 86 ? -10.570 -1.739 -0.887 1.00 97.06 86 ALA A N 1
ATOM 694 C CA . ALA A 1 86 ? -11.615 -0.775 -1.215 1.00 97.06 86 ALA A CA 1
ATOM 695 C C . ALA A 1 86 ? -11.040 0.563 -1.707 1.00 97.06 86 ALA A C 1
ATOM 697 O O . ALA A 1 86 ? -11.635 1.225 -2.556 1.00 97.06 86 ALA A O 1
ATOM 698 N N . LYS A 1 87 ? -9.873 0.964 -1.189 1.00 97.25 87 LYS A N 1
ATOM 699 C CA . LYS A 1 87 ? -9.213 2.236 -1.509 1.00 97.25 87 LYS A CA 1
ATOM 700 C C . LYS A 1 87 ? -7.699 2.053 -1.610 1.00 97.25 87 LYS A C 1
ATOM 702 O O . LYS A 1 87 ? -7.113 1.405 -0.745 1.00 97.25 87 LYS A O 1
ATOM 707 N N . HIS A 1 88 ? -7.077 2.629 -2.636 1.00 98.56 88 HIS A N 1
ATOM 708 C CA . HIS A 1 88 ? -5.626 2.569 -2.836 1.00 98.56 88 HIS A CA 1
ATOM 709 C C . HIS A 1 88 ? -5.040 3.952 -3.118 1.00 98.56 88 HIS A C 1
ATOM 711 O O . HIS A 1 88 ? -5.563 4.663 -3.975 1.00 98.56 88 HIS A O 1
ATOM 717 N N . TYR A 1 89 ? -3.966 4.314 -2.418 1.00 98.69 89 TYR A N 1
ATOM 718 C CA . TYR A 1 89 ? -3.187 5.529 -2.665 1.00 98.69 89 TYR A CA 1
ATOM 719 C C . TYR A 1 89 ? -1.896 5.184 -3.401 1.00 98.69 89 TYR A C 1
ATOM 721 O O . TYR A 1 89 ? -1.140 4.335 -2.931 1.00 98.69 89 TYR A O 1
ATOM 729 N N . ASP A 1 90 ? -1.642 5.854 -4.519 1.00 98.56 90 ASP A N 1
ATOM 730 C CA . ASP A 1 90 ? -0.468 5.629 -5.367 1.00 98.56 90 ASP A CA 1
ATOM 731 C C . ASP A 1 90 ? -0.080 6.952 -6.044 1.00 98.56 90 ASP A C 1
ATOM 733 O O . ASP A 1 90 ? -0.960 7.716 -6.448 1.00 98.56 90 ASP A O 1
ATOM 737 N N . ASN A 1 91 ? 1.212 7.255 -6.167 1.00 98.44 91 ASN A N 1
ATOM 738 C CA . ASN A 1 91 ? 1.691 8.459 -6.857 1.00 98.44 91 ASN A CA 1
ATOM 739 C C . ASN A 1 91 ? 1.817 8.247 -8.383 1.00 98.44 91 ASN A C 1
ATOM 741 O O . ASN A 1 91 ? 1.990 9.202 -9.146 1.00 98.44 91 ASN A O 1
ATOM 745 N N . ASN A 1 92 ? 1.729 7.004 -8.857 1.00 98.38 92 ASN A N 1
ATOM 746 C CA . ASN A 1 92 ? 1.852 6.643 -10.257 1.00 98.38 92 ASN A CA 1
ATOM 747 C C . ASN A 1 92 ? 0.491 6.688 -10.967 1.00 98.38 92 ASN A C 1
ATOM 749 O O . ASN A 1 92 ? -0.366 5.812 -10.826 1.00 98.38 92 ASN A O 1
ATOM 753 N N . THR A 1 93 ? 0.319 7.688 -11.835 1.00 98.19 93 THR A N 1
ATOM 754 C CA . THR A 1 93 ? -0.912 7.872 -12.624 1.00 98.19 93 THR A CA 1
ATOM 755 C C . THR A 1 93 ? -1.292 6.667 -13.495 1.00 98.19 93 THR A C 1
ATOM 757 O O . THR A 1 93 ? -2.479 6.459 -13.755 1.00 98.19 93 THR A O 1
ATOM 760 N N . GLU A 1 94 ? -0.331 5.859 -13.947 1.00 98.12 94 GLU A N 1
ATOM 761 C CA . GLU A 1 94 ? -0.605 4.647 -14.721 1.00 98.12 94 GLU A CA 1
ATOM 762 C C . GL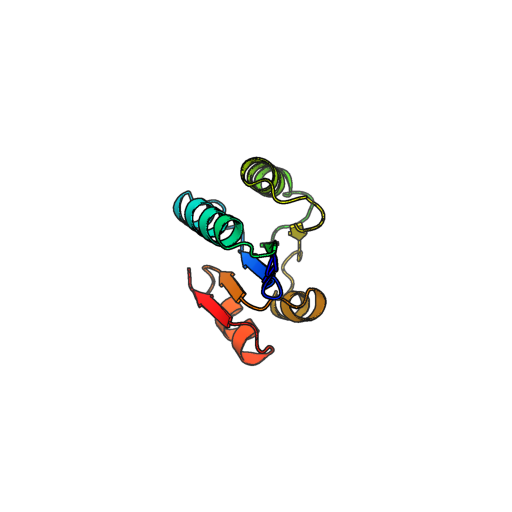U A 1 94 ? -1.224 3.557 -13.843 1.00 98.12 94 GLU A C 1
ATOM 764 O O . GLU A 1 94 ? -2.222 2.954 -14.243 1.00 98.12 94 GLU A O 1
ATOM 769 N N . GLN A 1 95 ? -0.700 3.349 -12.629 1.00 98.06 95 GLN A N 1
ATOM 770 C CA . GLN A 1 95 ? -1.283 2.406 -11.670 1.00 98.06 95 GLN A CA 1
ATOM 771 C C . GLN A 1 95 ? -2.706 2.828 -11.294 1.00 98.06 95 GLN A C 1
ATOM 773 O O . GLN A 1 95 ? -3.613 1.998 -11.341 1.00 98.06 95 GLN A O 1
ATOM 778 N N . ILE A 1 96 ? -2.943 4.123 -11.053 1.00 98.44 96 ILE A N 1
ATOM 779 C CA . ILE A 1 96 ? -4.292 4.662 -10.808 1.00 98.44 96 ILE A CA 1
ATOM 780 C C . ILE A 1 96 ? -5.245 4.338 -11.965 1.00 98.44 96 ILE A C 1
ATOM 782 O O . ILE A 1 96 ? -6.342 3.822 -11.744 1.00 98.44 96 ILE A O 1
ATOM 786 N N . LYS A 1 97 ? -4.830 4.605 -13.210 1.00 98.44 97 LYS A N 1
ATO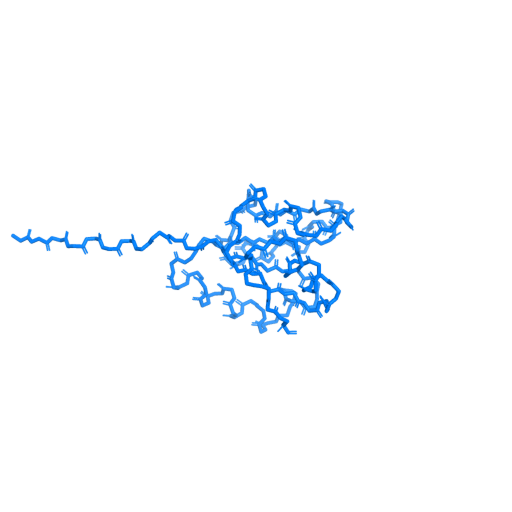M 787 C CA . LYS A 1 97 ? -5.641 4.305 -14.402 1.00 98.44 97 LYS A CA 1
ATOM 788 C C . LYS A 1 97 ? -5.932 2.813 -14.525 1.00 98.44 97 LYS A C 1
ATOM 790 O O . LYS A 1 97 ? -7.070 2.446 -14.803 1.00 98.44 97 LYS A O 1
ATOM 795 N N . LYS A 1 98 ? -4.928 1.958 -14.323 1.00 98.38 98 LYS A N 1
ATOM 796 C CA . LYS A 1 98 ? -5.078 0.500 -14.402 1.00 98.38 98 LYS A CA 1
ATOM 797 C C . LYS A 1 98 ? -6.013 -0.029 -13.316 1.00 98.38 98 LYS A C 1
ATOM 799 O O . LYS A 1 98 ? -6.898 -0.813 -13.635 1.00 98.38 98 LYS A O 1
ATOM 804 N N . ILE A 1 99 ? -5.878 0.427 -12.072 1.00 98.31 99 ILE A N 1
ATOM 805 C CA . ILE A 1 99 ? -6.768 0.026 -10.974 1.00 98.31 99 ILE A CA 1
ATOM 806 C C . ILE A 1 99 ? -8.210 0.425 -11.293 1.00 98.31 99 ILE A C 1
ATOM 808 O O . ILE A 1 99 ? -9.060 -0.453 -11.371 1.00 98.31 99 ILE A O 1
ATOM 812 N N . ASN A 1 100 ? -8.462 1.698 -11.612 1.00 96.81 100 ASN A N 1
ATOM 813 C CA . ASN A 1 100 ? -9.813 2.173 -11.942 1.00 96.81 100 ASN A CA 1
ATOM 814 C C . ASN A 1 100 ? -10.411 1.491 -13.186 1.00 96.81 100 ASN A C 1
ATOM 816 O O . ASN A 1 100 ? -11.626 1.387 -13.311 1.00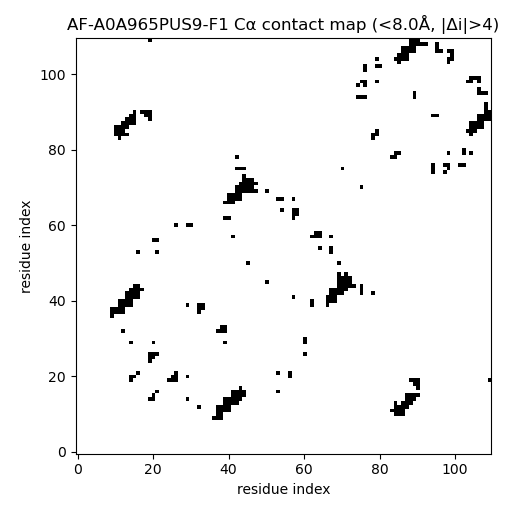 96.81 100 ASN A O 1
ATOM 820 N N . LYS A 1 101 ? -9.577 1.047 -14.136 1.00 98.12 101 LYS A N 1
ATOM 821 C CA . LYS A 1 101 ? -10.030 0.319 -15.329 1.00 98.12 101 LYS A CA 1
ATOM 822 C C . LYS A 1 101 ? -10.446 -1.121 -15.018 1.00 98.12 101 LYS A C 1
ATOM 824 O O . LYS A 1 101 ? -11.290 -1.665 -15.726 1.00 98.12 101 LYS A O 1
ATOM 829 N N . HIS A 1 102 ? -9.810 -1.756 -14.036 1.00 97.81 102 HIS A N 1
ATOM 830 C CA . HIS A 1 102 ? -9.915 -3.198 -13.811 1.00 97.81 102 HIS A CA 1
ATOM 831 C C . HIS A 1 102 ? -10.652 -3.583 -12.523 1.00 97.81 102 HIS A C 1
ATOM 833 O O . HIS A 1 102 ? -10.980 -4.759 -12.364 1.00 97.81 102 HIS A O 1
ATOM 839 N N . THR A 1 103 ? -10.898 -2.647 -11.602 1.00 96.81 103 THR A N 1
ATOM 840 C CA . THR A 1 103 ? -11.501 -2.933 -10.293 1.00 96.81 103 THR A CA 1
ATOM 841 C C . THR A 1 103 ? -12.420 -1.802 -9.826 1.00 96.81 103 THR A C 1
ATOM 843 O O . THR A 1 103 ? -12.308 -0.667 -10.280 1.00 96.81 103 THR A O 1
ATOM 846 N N . ASP A 1 104 ? -13.280 -2.102 -8.848 1.00 95.00 104 ASP A N 1
ATOM 847 C CA . ASP A 1 104 ? -14.097 -1.103 -8.135 1.00 95.00 104 ASP A CA 1
ATOM 848 C C . ASP A 1 104 ? -13.331 -0.405 -6.992 1.00 95.00 104 ASP A C 1
ATOM 850 O O . ASP A 1 104 ? -13.902 0.332 -6.185 1.00 95.00 104 ASP A O 1
ATOM 854 N N . THR A 1 105 ? -12.024 -0.654 -6.874 1.00 96.88 105 THR A N 1
ATOM 855 C CA . THR A 1 105 ? -11.181 -0.005 -5.869 1.00 96.88 105 THR A CA 1
ATOM 856 C C . THR A 1 105 ? -11.090 1.477 -6.183 1.00 96.88 105 THR A C 1
ATOM 858 O O . THR A 1 105 ? -10.678 1.866 -7.273 1.00 96.88 105 THR A O 1
ATOM 861 N N . LYS A 1 106 ? -11.380 2.325 -5.196 1.00 97.50 106 LYS A N 1
ATOM 862 C CA . LYS A 1 106 ? -11.166 3.764 -5.321 1.00 97.50 106 LYS A CA 1
ATOM 863 C C . LYS A 1 106 ? -9.664 4.062 -5.335 1.00 97.50 106 LYS A C 1
ATOM 865 O O . LYS A 1 106 ? -9.051 4.177 -4.271 1.00 97.50 106 LYS A O 1
ATOM 870 N N . ALA A 1 107 ? -9.077 4.183 -6.524 1.00 97.31 107 ALA A N 1
ATOM 871 C CA . ALA A 1 107 ? -7.685 4.585 -6.682 1.00 97.31 107 ALA A CA 1
ATOM 872 C C . ALA A 1 107 ? -7.555 6.112 -6.574 1.00 97.31 107 ALA A C 1
ATOM 874 O O . ALA A 1 107 ? -8.251 6.860 -7.264 1.00 97.31 107 ALA A O 1
ATOM 875 N N . ILE A 1 108 ? -6.670 6.574 -5.694 1.00 98.19 108 ILE A N 1
ATOM 876 C CA . ILE A 1 108 ? -6.453 7.985 -5.379 1.00 98.19 108 ILE A CA 1
ATOM 877 C C . ILE A 1 108 ? -5.006 8.329 -5.708 1.00 98.19 108 ILE A C 1
ATOM 879 O O . ILE A 1 108 ? -4.087 7.763 -5.121 1.00 98.19 108 ILE A O 1
ATOM 883 N N . LEU A 1 109 ? -4.825 9.272 -6.633 1.00 97.94 109 LEU A N 1
ATOM 884 C CA . LEU A 1 109 ? -3.510 9.832 -6.920 1.00 97.94 109 LEU A CA 1
ATOM 885 C C . LEU A 1 109 ? -3.012 10.601 -5.688 1.00 97.94 109 LEU A C 1
ATOM 887 O O . LEU A 1 109 ? -3.699 11.517 -5.229 1.00 97.94 109 LEU A O 1
ATOM 891 N N . PHE A 1 110 ? -1.864 10.188 -5.155 1.00 94.19 110 PHE A N 1
ATOM 892 C CA . PHE A 1 110 ? -1.203 10.803 -4.003 1.00 94.19 110 PHE A CA 1
ATOM 893 C C . PHE A 1 110 ? -0.391 12.040 -4.401 1.00 94.19 110 PHE A C 1
ATOM 895 O O . PHE A 1 110 ? 0.387 11.965 -5.374 1.00 94.19 110 PHE A O 1
#

Sequence (110 aa):
MRYRIVLAEATRVSFDFDGTLETKRGQEMAIKELEAGNDVWIITARDITDSRPVLKVADTLGIPHSKVVFTNGEDKWKYMIRYRIAKHYDNNTEQIKKINKHTDTKAILF

Solvent-accessible surface area (backbone atoms only — not comparable to full-atom values): 6152 Å² total; per-residue (Å²): 138,83,86,79,83,78,75,67,81,55,50,29,34,32,32,26,36,78,86,24,48,76,35,70,70,36,43,57,50,51,49,54,41,46,75,73,57,30,46,64,34,39,51,27,52,50,45,72,91,67,33,66,69,58,52,53,50,28,58,74,72,70,38,60,70,94,40,53,44,64,46,58,66,48,71,60,47,63,52,33,62,76,68,58,33,48,31,36,38,32,52,48,68,65,59,37,51,49,22,52,74,73,45,91,31,49,52,40,81,96

pLDDT: mean 93.4, std 13.91, range [37.22, 98.88]

Mean predicted aligned error: 4.34 Å

Nearest PDB structures (foldseek):
  8hjw-assembly1_B  TM=5.677E-01  e=4.336E-01  Chloroflexus aurantiacus
  1jzt-assembly1_A  TM=4.872E-01  e=2.927E-01  Saccharomyces cerevisiae
  6g6v-assembly1_A  TM=5.044E-01  e=3.125E-01  Mycobacterium tuberculosis H37Rv
  3d1j-assembly1_A  TM=4.913E-01  e=1.016E+00  Escherichia coli
  2f9f-assembly1_A  TM=4.388E-01  e=9.513E-01  Archaeoglobus fulgidus DSM 4304

Secondary structure (DSSP, 8-state):
---------PPEEEE-IIIIITSHHHHHHHHHHHHTT-EEEEEESS-GGGHHHHHHHHHHHT--GGGEEE-TT--THHHHHHTT-SEEEES-HHHHHHHHHH-S-EEEE-

Radius of gyration: 14.1 Å; Cα contacts (8 Å, |Δi|>4): 189; chains: 1; bounding box: 43×24×44 Å

Foldseek 3Di:
DDDPPPPPPAAEEEEEVVVALVDPVNLVVQLVSVVVVHLYAYAYCDDPVPCVVVVVSCVVSVNDCVRYHHPVNDQCLVVCVVVVHQEYEDQDPVSLVVNVVRHNRHYDHD